Protein AF-A0A7V2FYV3-F1 (afdb_monomer_lite)

Structure (mmCIF, N/CA/C/O backbone):
data_AF-A0A7V2FYV3-F1
#
_entry.id   AF-A0A7V2FYV3-F1
#
loop_
_atom_site.group_PDB
_atom_site.id
_atom_site.type_symbol
_atom_site.label_atom_id
_atom_site.label_alt_id
_atom_site.label_comp_id
_atom_site.label_asym_id
_atom_site.label_entity_id
_atom_site.label_seq_id
_atom_site.pdbx_PDB_ins_code
_atom_site.Cartn_x
_atom_site.Cartn_y
_atom_site.Cartn_z
_atom_site.occupancy
_atom_site.B_iso_or_equiv
_atom_site.auth_seq_id
_atom_site.auth_comp_id
_atom_site.auth_asym_id
_atom_site.auth_atom_id
_atom_site.pdbx_PDB_model_num
ATOM 1 N N . MET A 1 1 ? -15.192 25.215 -35.044 1.00 38.75 1 MET A N 1
ATOM 2 C CA . MET A 1 1 ? -13.887 24.736 -34.544 1.00 38.75 1 MET A CA 1
ATOM 3 C C . MET A 1 1 ? -14.030 24.526 -33.046 1.00 38.75 1 MET A C 1
ATOM 5 O O . MET A 1 1 ? -14.124 25.505 -32.322 1.00 38.75 1 MET A O 1
ATOM 9 N N . LEU A 1 2 ? -14.189 23.277 -32.607 1.00 43.25 2 LEU A N 1
ATOM 10 C CA . LEU A 1 2 ? -14.285 22.914 -31.191 1.00 43.25 2 LEU A CA 1
ATOM 11 C C . LEU A 1 2 ? -12.911 22.397 -30.764 1.00 43.25 2 LEU A C 1
ATOM 13 O O . LEU A 1 2 ? -12.366 21.506 -31.407 1.00 43.25 2 LEU A O 1
ATOM 17 N N . ALA A 1 3 ? -12.334 23.038 -29.751 1.00 45.41 3 ALA A N 1
ATOM 18 C CA . ALA A 1 3 ? -11.026 22.710 -29.212 1.00 45.41 3 ALA A CA 1
ATOM 19 C C . ALA A 1 3 ? -11.068 21.329 -28.545 1.00 45.41 3 ALA A C 1
ATOM 21 O O . ALA A 1 3 ? -11.726 21.140 -27.521 1.00 45.41 3 ALA A O 1
ATOM 22 N N . ASP A 1 4 ? -10.363 20.377 -29.148 1.00 40.06 4 ASP A N 1
ATOM 23 C CA . ASP A 1 4 ? -10.213 19.010 -28.665 1.00 40.06 4 ASP A CA 1
ATOM 24 C C . ASP A 1 4 ? -9.124 18.966 -27.578 1.00 40.06 4 ASP A C 1
ATOM 26 O O . ASP A 1 4 ? -7.960 18.636 -27.801 1.00 40.06 4 ASP A O 1
ATOM 30 N N . SER A 1 5 ? -9.489 19.396 -26.371 1.00 45.78 5 SER A N 1
ATOM 31 C CA . SER A 1 5 ? -8.619 19.379 -25.188 1.00 45.78 5 SER A CA 1
ATOM 32 C C . SER A 1 5 ? -8.617 18.001 -24.505 1.00 45.78 5 SER A C 1
ATOM 34 O O . SER A 1 5 ? -8.815 17.911 -23.294 1.00 45.78 5 SER A O 1
ATOM 36 N N . ALA A 1 6 ? -8.417 16.916 -25.263 1.00 45.97 6 ALA A N 1
ATOM 37 C CA . ALA A 1 6 ? -8.491 15.537 -24.756 1.00 45.97 6 ALA A CA 1
ATOM 38 C C . ALA A 1 6 ? -7.223 14.683 -24.992 1.00 45.97 6 ALA A C 1
ATOM 40 O O . ALA A 1 6 ? -7.223 13.490 -24.700 1.00 45.97 6 ALA A O 1
ATOM 41 N N . GLY A 1 7 ? -6.118 15.269 -25.471 1.00 41.03 7 GLY A N 1
ATOM 42 C CA . GLY A 1 7 ? -4.914 14.511 -25.856 1.00 41.03 7 GLY A CA 1
ATOM 43 C C . GLY A 1 7 ? -3.862 14.237 -24.767 1.00 41.03 7 GLY A C 1
ATOM 44 O O . GLY A 1 7 ? -2.948 13.464 -25.018 1.00 41.03 7 GLY A O 1
ATOM 45 N N . GLY A 1 8 ? -3.939 14.858 -23.581 1.00 48.78 8 GLY A N 1
ATOM 46 C CA . GLY A 1 8 ? -2.823 14.841 -22.611 1.00 48.78 8 GLY A CA 1
ATOM 47 C C . GLY A 1 8 ? -2.934 13.845 -21.448 1.00 48.78 8 GLY A C 1
ATOM 48 O O . GLY A 1 8 ? -1.936 13.273 -21.032 1.00 48.78 8 GLY A O 1
ATOM 49 N N . LYS A 1 9 ? -4.138 13.608 -20.910 1.00 52.22 9 LYS A N 1
ATOM 50 C CA . LYS A 1 9 ? -4.296 12.866 -19.639 1.00 52.22 9 LYS A CA 1
ATOM 51 C C . LYS A 1 9 ? -4.251 11.342 -19.781 1.00 52.22 9 LYS A C 1
ATOM 53 O O . LYS A 1 9 ? -3.717 10.665 -18.911 1.00 52.22 9 LYS A O 1
ATOM 58 N N . GLY A 1 10 ? -4.772 10.793 -20.881 1.00 56.41 10 GLY A N 1
ATOM 59 C CA . GLY A 1 10 ? -4.838 9.338 -21.068 1.00 56.41 10 GLY A CA 1
ATOM 60 C C . GLY A 1 10 ? -3.459 8.678 -21.187 1.00 56.41 10 GLY A C 1
ATOM 61 O O . GLY A 1 10 ? -3.245 7.576 -20.686 1.00 56.41 10 GLY A O 1
ATOM 62 N N . THR A 1 11 ? -2.492 9.366 -21.799 1.00 72.75 11 THR A N 1
ATOM 63 C CA . THR A 1 11 ? -1.109 8.881 -21.906 1.00 72.75 11 THR A CA 1
ATOM 64 C C . THR A 1 11 ? -0.390 8.875 -20.561 1.00 72.75 11 THR A C 1
ATOM 66 O O . THR A 1 11 ? 0.412 7.975 -20.310 1.00 72.75 11 THR A O 1
ATOM 69 N N . ASP A 1 12 ? -0.702 9.824 -19.677 1.00 77.75 12 ASP A N 1
ATOM 70 C CA . ASP A 1 12 ? -0.081 9.931 -18.355 1.00 77.75 12 ASP A CA 1
ATOM 71 C C . ASP A 1 12 ? -0.509 8.786 -17.438 1.00 77.75 12 ASP A C 1
ATOM 73 O O . ASP A 1 12 ? 0.339 8.160 -16.794 1.00 77.75 12 ASP A O 1
ATOM 77 N N . ASP A 1 13 ? -1.798 8.441 -17.444 1.00 77.19 13 ASP A N 1
ATOM 78 C CA . ASP A 1 13 ? -2.325 7.318 -16.665 1.00 77.19 13 ASP A CA 1
ATOM 79 C C . ASP A 1 13 ? -1.747 5.977 -17.145 1.00 77.19 13 ASP A C 1
ATOM 81 O O . ASP A 1 13 ? -1.327 5.146 -16.333 1.00 77.19 13 ASP A O 1
ATOM 85 N N . VAL A 1 14 ? -1.626 5.783 -18.464 1.00 82.75 14 VAL A N 1
ATOM 86 C CA . VAL A 1 14 ? -1.000 4.583 -19.049 1.00 82.75 14 VAL A CA 1
ATOM 87 C C . VAL A 1 14 ? 0.484 4.500 -18.690 1.00 82.75 14 VAL A C 1
ATOM 89 O O . VAL A 1 14 ? 0.975 3.430 -18.318 1.00 82.75 14 VAL A O 1
ATOM 92 N N . ASN A 1 15 ? 1.216 5.612 -18.771 1.00 84.75 15 ASN A N 1
ATOM 93 C CA . ASN A 1 15 ? 2.627 5.658 -18.392 1.00 84.75 15 ASN A CA 1
ATOM 94 C C . ASN A 1 15 ? 2.810 5.360 -16.903 1.00 84.75 15 ASN A C 1
ATOM 96 O O . ASN A 1 15 ? 3.703 4.593 -16.537 1.00 84.75 15 ASN A O 1
ATOM 100 N N . ARG A 1 16 ? 1.930 5.893 -16.050 1.00 80.62 16 ARG A N 1
ATOM 101 C CA . ARG A 1 16 ? 1.919 5.621 -14.611 1.00 80.62 16 ARG A CA 1
ATOM 102 C C . ARG A 1 16 ? 1.668 4.143 -14.321 1.00 80.62 16 ARG A C 1
ATOM 104 O O . ARG A 1 16 ? 2.422 3.551 -13.550 1.00 80.62 16 ARG A O 1
ATOM 111 N N . ALA A 1 17 ? 0.682 3.532 -14.976 1.00 84.44 17 ALA A N 1
ATOM 112 C CA . ALA A 1 17 ? 0.374 2.111 -14.827 1.00 84.44 17 ALA A CA 1
ATOM 113 C C . ALA A 1 17 ? 1.543 1.213 -15.271 1.00 84.44 17 ALA A C 1
ATOM 115 O O . ALA A 1 17 ? 1.954 0.324 -14.525 1.00 84.44 17 ALA A O 1
ATOM 116 N N . LYS A 1 18 ? 2.152 1.492 -16.434 1.00 87.44 18 LYS A N 1
ATOM 117 C CA . LYS A 1 18 ? 3.364 0.789 -16.903 1.00 87.44 18 LYS A CA 1
ATOM 118 C C . LYS A 1 18 ? 4.511 0.916 -15.908 1.00 87.44 18 LYS A C 1
ATOM 120 O O . LYS A 1 18 ? 5.248 -0.039 -15.678 1.00 87.44 18 LYS A O 1
ATOM 125 N N . GLN A 1 19 ? 4.667 2.093 -15.310 1.00 86.06 19 GLN A N 1
ATOM 126 C CA . GLN A 1 19 ? 5.709 2.317 -14.325 1.00 86.06 19 GLN A CA 1
ATOM 127 C C . GLN A 1 19 ? 5.460 1.523 -13.038 1.00 86.06 19 GLN A C 1
ATOM 129 O O . GLN A 1 19 ? 6.404 0.980 -12.474 1.00 86.06 19 GLN A O 1
ATOM 134 N N . MET A 1 20 ? 4.208 1.426 -12.588 1.00 85.94 20 MET A N 1
ATOM 135 C CA . MET A 1 20 ? 3.850 0.609 -11.428 1.00 85.94 20 MET A CA 1
ATOM 136 C C . MET A 1 20 ? 4.117 -0.877 -11.673 1.00 85.94 20 MET A C 1
ATOM 138 O O . MET A 1 20 ? 4.706 -1.526 -10.813 1.00 85.94 20 MET A O 1
ATOM 142 N N . ALA A 1 21 ? 3.757 -1.385 -12.857 1.00 86.69 21 ALA A N 1
ATOM 143 C CA . ALA A 1 21 ? 4.032 -2.765 -13.250 1.00 86.69 21 ALA A CA 1
ATOM 144 C C . ALA A 1 21 ? 5.538 -3.074 -13.216 1.00 86.69 21 ALA A C 1
ATOM 146 O O . ALA A 1 21 ? 5.950 -4.013 -12.543 1.00 86.69 21 ALA A O 1
ATOM 147 N N . ARG A 1 22 ? 6.369 -2.214 -13.822 1.00 87.12 22 ARG A N 1
ATOM 148 C CA . ARG A 1 22 ? 7.835 -2.367 -13.790 1.00 87.12 22 ARG A CA 1
ATOM 149 C C . ARG A 1 22 ? 8.398 -2.369 -12.370 1.00 87.12 22 ARG A C 1
ATOM 151 O O . ARG A 1 22 ? 9.264 -3.169 -12.052 1.00 87.12 22 ARG A O 1
ATOM 158 N N . LEU A 1 23 ? 7.928 -1.477 -11.495 1.00 86.12 23 LEU A N 1
ATOM 159 C CA . LEU A 1 23 ? 8.412 -1.434 -10.108 1.00 86.12 23 LEU A CA 1
ATOM 160 C C . LEU A 1 23 ? 8.042 -2.705 -9.328 1.00 86.12 23 LEU A C 1
ATOM 162 O O . LEU A 1 23 ? 8.851 -3.173 -8.529 1.00 86.12 23 LEU A O 1
ATOM 166 N N . ALA A 1 24 ? 6.866 -3.283 -9.586 1.00 85.44 24 ALA A N 1
ATOM 167 C CA . ALA A 1 24 ? 6.476 -4.570 -9.017 1.00 85.44 24 ALA A CA 1
ATOM 168 C C . ALA A 1 24 ? 7.321 -5.732 -9.579 1.00 85.44 24 ALA A C 1
ATOM 170 O O . ALA A 1 24 ? 7.749 -6.596 -8.817 1.00 85.44 24 ALA A O 1
ATOM 171 N N . GLU A 1 25 ? 7.635 -5.725 -10.881 1.00 85.94 25 GLU A N 1
ATOM 172 C CA . GLU A 1 25 ? 8.566 -6.684 -11.507 1.00 85.94 25 GLU A CA 1
ATOM 173 C C . GLU A 1 25 ? 9.979 -6.595 -10.906 1.00 85.94 25 GLU A C 1
ATOM 175 O O . GLU A 1 25 ? 10.656 -7.608 -10.757 1.00 85.94 25 GLU A O 1
ATOM 180 N N . HIS A 1 26 ? 10.402 -5.402 -10.479 1.00 84.69 26 HIS A N 1
ATOM 181 C CA . HIS A 1 26 ? 11.653 -5.181 -9.746 1.00 84.69 26 HIS A CA 1
ATOM 182 C C . HIS A 1 26 ? 11.582 -5.557 -8.252 1.00 84.69 26 HIS A C 1
ATOM 184 O O . HIS A 1 26 ? 12.464 -5.188 -7.479 1.00 84.69 26 HIS A O 1
ATOM 190 N N . GLY A 1 27 ? 10.556 -6.299 -7.825 1.00 83.19 27 GLY A N 1
ATOM 191 C CA . GLY A 1 27 ? 10.489 -6.899 -6.492 1.00 83.19 27 GLY A CA 1
ATOM 192 C C . GLY A 1 27 ? 9.931 -5.996 -5.390 1.00 83.19 27 GLY A C 1
ATOM 193 O O . GLY A 1 27 ? 9.986 -6.390 -4.216 1.00 83.19 27 GLY A O 1
ATOM 194 N N . GLN A 1 28 ? 9.379 -4.827 -5.742 1.00 89.25 28 GLN A N 1
ATOM 195 C CA . GLN A 1 28 ? 8.592 -4.030 -4.799 1.00 89.25 28 GLN A CA 1
ATOM 196 C C . GLN A 1 28 ? 7.237 -4.693 -4.533 1.00 89.25 28 GLN A C 1
ATOM 198 O O . GLN A 1 28 ? 6.691 -5.368 -5.407 1.00 89.25 28 GLN A O 1
ATOM 203 N N . PHE A 1 29 ? 6.668 -4.494 -3.341 1.00 89.06 29 PHE A N 1
ATOM 204 C CA . PHE A 1 29 ? 5.361 -5.067 -3.019 1.00 89.06 29 PHE A CA 1
ATOM 205 C C . PHE A 1 29 ? 4.294 -4.675 -4.034 1.00 89.06 29 PHE A C 1
ATOM 207 O O . PHE A 1 29 ? 4.128 -3.503 -4.381 1.00 89.06 29 PHE A O 1
ATOM 214 N N . ASN A 1 30 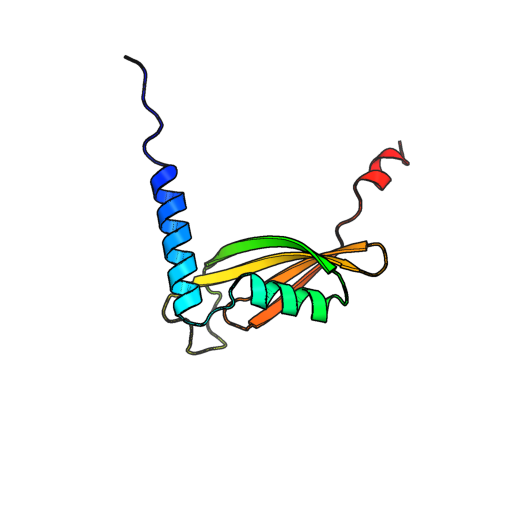? 3.526 -5.679 -4.445 1.00 91.12 30 ASN A N 1
ATOM 215 C CA . ASN A 1 30 ? 2.255 -5.476 -5.114 1.00 91.12 30 ASN A CA 1
ATOM 216 C C . ASN A 1 30 ? 1.169 -5.110 -4.080 1.00 91.12 30 ASN A C 1
ATOM 218 O O . ASN A 1 30 ? 1.373 -5.185 -2.865 1.00 91.12 30 ASN A O 1
ATOM 222 N N . LEU A 1 31 ? -0.007 -4.719 -4.572 1.00 91.25 31 LEU A N 1
ATOM 223 C CA . LEU A 1 31 ? -1.115 -4.282 -3.720 1.00 91.25 31 LEU A CA 1
ATOM 224 C C . LEU A 1 31 ? -1.590 -5.384 -2.758 1.00 91.25 31 LEU A C 1
ATOM 226 O O . LEU A 1 31 ? -1.960 -5.089 -1.624 1.00 91.25 31 LEU A O 1
ATOM 230 N N . ARG A 1 32 ? -1.558 -6.652 -3.187 1.00 93.62 32 ARG A N 1
ATOM 231 C CA . ARG A 1 32 ? -2.000 -7.799 -2.382 1.00 93.62 32 ARG A CA 1
ATOM 232 C C . ARG A 1 32 ? -1.081 -8.018 -1.180 1.00 93.62 32 ARG A C 1
ATOM 234 O O . ARG A 1 32 ? -1.570 -8.136 -0.060 1.00 93.62 32 ARG A O 1
ATOM 241 N N . ASP A 1 33 ? 0.227 -8.033 -1.406 1.00 94.25 33 ASP A N 1
ATOM 242 C CA . ASP A 1 33 ? 1.219 -8.251 -0.351 1.00 94.25 33 ASP A CA 1
ATOM 243 C C . ASP A 1 33 ? 1.227 -7.086 0.642 1.00 94.25 33 ASP A C 1
ATOM 245 O O . ASP A 1 33 ? 1.219 -7.298 1.856 1.00 94.25 33 ASP A O 1
ATOM 249 N N . ALA A 1 34 ? 1.142 -5.853 0.133 1.00 93.94 34 ALA A N 1
ATOM 250 C CA . ALA A 1 34 ? 1.022 -4.669 0.973 1.00 93.94 34 ALA A CA 1
ATOM 251 C C . ALA A 1 34 ? -0.248 -4.708 1.840 1.00 93.94 34 ALA A C 1
ATOM 253 O O . ALA A 1 34 ? -0.180 -4.400 3.030 1.00 93.94 34 ALA A O 1
ATOM 254 N N . THR A 1 35 ? -1.382 -5.139 1.272 1.00 95.88 35 THR A N 1
ATOM 255 C CA . THR A 1 35 ? -2.651 -5.300 2.006 1.00 95.88 35 THR A CA 1
ATOM 256 C C . THR A 1 35 ? -2.499 -6.297 3.148 1.00 95.88 35 THR A C 1
ATOM 258 O O . THR A 1 35 ? -2.806 -5.963 4.288 1.00 95.88 35 THR A O 1
ATOM 261 N N . ALA A 1 36 ? -1.927 -7.473 2.880 1.00 95.69 36 ALA A N 1
ATOM 262 C CA . ALA A 1 36 ? -1.710 -8.487 3.909 1.00 95.69 36 ALA A CA 1
ATOM 263 C C . ALA A 1 36 ? -0.787 -7.995 5.040 1.00 95.69 36 ALA A C 1
ATOM 265 O O . ALA A 1 36 ? -0.985 -8.342 6.205 1.00 95.69 36 ALA A O 1
ATOM 266 N N . VAL A 1 37 ? 0.226 -7.184 4.718 1.00 95.56 37 VAL A N 1
ATOM 267 C CA . VAL A 1 37 ? 1.107 -6.581 5.728 1.00 95.56 37 VAL A CA 1
ATOM 268 C C . VAL A 1 37 ? 0.376 -5.526 6.557 1.00 95.56 37 VAL A C 1
ATOM 270 O O . VAL A 1 37 ? 0.514 -5.526 7.781 1.00 95.56 37 VAL A O 1
ATOM 273 N N . ALA A 1 38 ? -0.442 -4.676 5.936 1.00 94.38 38 ALA A N 1
ATOM 274 C CA . ALA A 1 38 ? -1.237 -3.686 6.657 1.00 94.38 38 ALA A CA 1
ATOM 275 C C . ALA A 1 38 ? -2.277 -4.335 7.583 1.00 94.38 38 ALA A C 1
ATOM 277 O O . ALA A 1 38 ? -2.394 -3.924 8.734 1.00 94.38 38 ALA A O 1
ATOM 278 N N . GLU A 1 39 ? -2.988 -5.368 7.127 1.00 95.75 39 GLU A N 1
ATOM 279 C CA . GLU A 1 39 ? -3.963 -6.106 7.943 1.00 95.75 39 GLU A CA 1
ATOM 280 C C . GLU A 1 39 ? -3.312 -6.756 9.164 1.00 95.75 39 GLU A C 1
ATOM 282 O O . GLU A 1 39 ? -3.826 -6.636 10.277 1.00 95.75 39 GLU A O 1
ATOM 287 N N . LYS A 1 40 ? -2.140 -7.382 8.981 1.00 95.50 40 LYS A N 1
ATOM 288 C CA . LYS A 1 40 ? -1.362 -7.964 10.085 1.00 95.50 40 LYS A CA 1
ATOM 289 C C . LYS A 1 40 ? -0.885 -6.909 11.078 1.00 95.50 40 LYS A C 1
ATOM 291 O O . LYS A 1 40 ? -0.926 -7.154 12.277 1.00 95.50 40 LYS A O 1
ATOM 296 N N . HIS A 1 41 ? -0.432 -5.757 10.589 1.00 94.19 41 HIS A N 1
ATOM 297 C CA . HIS A 1 41 ? 0.096 -4.691 11.438 1.00 94.19 41 HIS A CA 1
ATOM 298 C C . HIS A 1 41 ? -1.003 -3.978 12.232 1.00 94.19 41 HIS A C 1
ATOM 300 O O . HIS A 1 41 ? -0.850 -3.728 13.422 1.00 94.19 41 HIS A O 1
ATOM 306 N N . VAL A 1 42 ? -2.124 -3.672 11.577 1.00 91.06 42 VAL A N 1
ATOM 307 C CA . VAL A 1 42 ? -3.280 -2.992 12.178 1.00 91.06 42 VAL A CA 1
ATOM 308 C C . VAL A 1 42 ? -4.172 -3.969 12.958 1.00 91.06 42 VAL A C 1
ATOM 310 O O . VAL A 1 42 ? -5.028 -3.547 13.733 1.00 91.06 42 VAL A O 1
ATOM 313 N 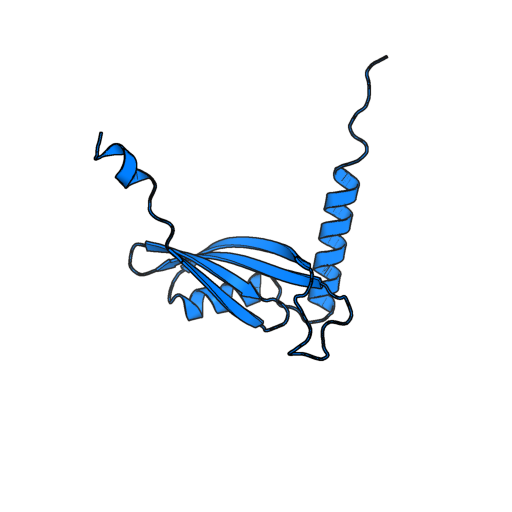N . THR A 1 43 ? -3.973 -5.283 12.805 1.00 93.69 43 THR A N 1
ATOM 314 C CA . THR A 1 43 ? -4.844 -6.337 13.355 1.00 93.69 43 THR A CA 1
ATOM 315 C C . THR A 1 43 ? -6.309 -6.125 12.959 1.00 93.69 43 THR A C 1
ATOM 317 O O . THR A 1 43 ? -7.218 -6.139 13.788 1.00 93.69 43 THR A O 1
ATOM 320 N N . GLY A 1 44 ? -6.530 -5.869 11.668 1.00 92.81 44 GLY A N 1
ATOM 321 C CA . GLY A 1 44 ? -7.831 -5.493 11.119 1.00 92.81 44 GLY A CA 1
ATOM 322 C C . GLY A 1 44 ? -8.086 -6.042 9.724 1.00 92.81 44 GLY A C 1
ATOM 323 O O . GLY A 1 44 ? -7.291 -6.808 9.187 1.00 92.81 44 GLY A O 1
ATOM 324 N N . THR A 1 45 ? -9.200 -5.616 9.137 1.00 95.38 45 THR A N 1
ATOM 325 C CA . THR A 1 45 ? -9.617 -6.004 7.783 1.00 95.38 45 THR A CA 1
ATOM 326 C C . THR A 1 45 ? -9.507 -4.815 6.843 1.00 95.38 45 THR A C 1
ATOM 328 O O . THR A 1 45 ? -10.001 -3.730 7.162 1.00 95.38 45 THR A O 1
ATOM 331 N N . ALA A 1 46 ? -8.875 -5.004 5.688 1.00 94.31 46 ALA A N 1
ATOM 332 C CA . ALA A 1 46 ? -8.771 -3.971 4.671 1.00 94.31 46 ALA A CA 1
ATOM 333 C C . ALA A 1 46 ? -10.140 -3.689 4.027 1.00 94.31 46 ALA A C 1
ATOM 335 O O . ALA A 1 46 ? -10.884 -4.596 3.663 1.00 94.31 46 ALA A O 1
ATOM 336 N N . LEU A 1 47 ? -10.460 -2.406 3.879 1.00 94.12 47 LEU A N 1
ATOM 337 C CA . LEU A 1 47 ? -11.672 -1.899 3.230 1.00 94.12 47 LEU A CA 1
ATOM 338 C C . LEU A 1 47 ? -11.371 -1.329 1.842 1.00 94.12 47 LEU A C 1
ATOM 340 O O . LEU A 1 47 ? -12.161 -1.474 0.916 1.00 94.12 47 LEU A O 1
ATOM 344 N N . GLU A 1 48 ? -10.233 -0.649 1.716 1.00 93.38 48 GLU A N 1
ATOM 345 C CA . GLU A 1 48 ? -9.808 0.037 0.499 1.00 93.38 48 GLU A CA 1
ATOM 346 C C . GLU A 1 48 ? -8.284 -0.010 0.413 1.00 93.38 48 GLU A C 1
ATOM 348 O O . GLU A 1 48 ? -7.597 0.154 1.423 1.00 93.38 48 GLU A O 1
ATOM 353 N N . ALA A 1 49 ? -7.747 -0.200 -0.789 1.00 92.94 49 ALA A N 1
ATOM 354 C CA . ALA A 1 49 ? -6.315 -0.177 -1.034 1.00 92.94 49 ALA A CA 1
ATOM 355 C C . ALA A 1 49 ? -6.024 0.587 -2.327 1.00 92.94 49 ALA A C 1
ATOM 357 O O . ALA A 1 49 ? -6.602 0.311 -3.378 1.00 92.94 49 ALA A O 1
ATOM 358 N N . THR A 1 50 ? -5.108 1.547 -2.254 1.00 92.12 50 THR A N 1
ATOM 359 C CA . THR A 1 50 ? -4.649 2.328 -3.405 1.00 92.12 50 THR A CA 1
ATOM 360 C C . THR A 1 50 ? -3.132 2.289 -3.483 1.00 92.12 50 THR A C 1
ATOM 362 O O . THR A 1 50 ? -2.447 2.202 -2.466 1.00 92.12 50 THR A O 1
ATOM 365 N N . CYS A 1 51 ? -2.592 2.361 -4.696 1.00 90.88 51 CYS A N 1
ATOM 366 C CA . CYS A 1 51 ? -1.153 2.388 -4.922 1.00 90.88 51 CYS A CA 1
ATOM 367 C C . CYS A 1 51 ? -0.762 3.642 -5.701 1.00 90.88 51 CYS A C 1
ATOM 369 O O . CYS A 1 51 ? -1.444 4.057 -6.643 1.00 90.88 51 CYS A O 1
ATOM 371 N N . GLY A 1 52 ? 0.353 4.248 -5.308 1.00 87.56 52 GLY A N 1
ATOM 372 C CA . GLY A 1 52 ? 0.927 5.390 -5.994 1.00 87.56 52 GLY A CA 1
ATOM 373 C C . GLY A 1 52 ? 2.435 5.273 -6.126 1.00 87.56 52 GLY A C 1
ATOM 374 O O . GLY A 1 52 ? 3.127 4.798 -5.233 1.00 87.56 52 GLY A O 1
ATOM 375 N N . VAL A 1 53 ? 2.953 5.780 -7.241 1.00 88.12 53 VAL A N 1
ATOM 376 C CA . VAL A 1 53 ? 4.387 6.015 -7.412 1.00 88.12 53 VAL A CA 1
ATOM 377 C C . VAL A 1 53 ? 4.778 7.278 -6.645 1.00 88.12 53 VAL A C 1
ATOM 379 O O . VAL A 1 53 ? 4.186 8.342 -6.854 1.00 88.12 53 VAL A O 1
ATOM 382 N N . ARG A 1 54 ? 5.803 7.181 -5.800 1.00 84.31 54 ARG A N 1
ATOM 383 C CA . ARG A 1 54 ? 6.456 8.313 -5.134 1.00 84.31 54 ARG A CA 1
ATOM 384 C C . ARG A 1 54 ? 7.943 8.375 -5.509 1.00 84.31 54 ARG A C 1
ATOM 386 O O . ARG A 1 54 ? 8.535 7.332 -5.802 1.00 84.31 54 ARG A O 1
ATOM 393 N N . PRO A 1 55 ? 8.560 9.569 -5.500 1.00 77.25 55 PRO A N 1
ATOM 394 C CA . PRO A 1 55 ? 10.015 9.686 -5.538 1.00 77.25 55 PRO A CA 1
ATOM 395 C C . PRO A 1 55 ? 10.645 8.922 -4.363 1.00 77.25 55 PRO A C 1
ATOM 397 O O . PRO A 1 55 ? 10.064 8.885 -3.272 1.00 77.25 55 PRO A O 1
ATOM 400 N N . GLY A 1 56 ? 11.806 8.305 -4.586 1.00 66.25 56 GLY A N 1
ATOM 401 C CA . GLY A 1 56 ? 12.648 7.783 -3.506 1.00 66.25 56 GLY A CA 1
ATOM 402 C C . GLY A 1 56 ? 13.176 8.927 -2.629 1.00 66.25 56 GLY A C 1
ATOM 403 O O . GLY A 1 56 ? 13.447 10.016 -3.132 1.00 66.25 56 GLY A O 1
ATOM 404 N N . GLY A 1 57 ? 13.242 8.705 -1.312 1.00 55.50 57 GLY A N 1
ATOM 405 C CA . GLY A 1 57 ? 13.804 9.650 -0.333 1.00 55.50 57 GLY A CA 1
ATOM 406 C C . GLY A 1 57 ? 15.343 9.598 -0.259 1.00 55.50 57 GLY A C 1
ATOM 407 O O . GLY A 1 57 ? 15.945 8.800 -0.973 1.00 55.50 57 GLY A O 1
ATOM 408 N N . PRO A 1 58 ? 15.982 10.453 0.570 1.00 44.09 58 PRO A N 1
ATOM 409 C CA . PRO A 1 58 ? 17.439 10.644 0.609 1.00 44.09 58 PRO A CA 1
ATOM 410 C C . PRO A 1 58 ? 18.219 9.365 0.985 1.00 44.09 58 PRO A C 1
ATOM 412 O O . PRO A 1 58 ? 17.649 8.460 1.596 1.00 44.09 58 PRO A O 1
ATOM 415 N N . PRO A 1 59 ? 19.515 9.282 0.612 1.00 44.22 59 PRO A N 1
ATOM 416 C CA . PRO A 1 59 ? 20.296 8.050 0.638 1.00 44.22 59 PRO A CA 1
ATOM 417 C C . PRO A 1 59 ? 20.574 7.622 2.079 1.00 44.22 59 PRO A C 1
ATOM 419 O O . PRO A 1 59 ? 21.088 8.404 2.877 1.00 44.22 59 PRO A O 1
ATOM 422 N N . GLY A 1 60 ? 20.248 6.374 2.401 1.00 46.78 60 GLY A N 1
ATOM 423 C CA . GLY A 1 60 ? 20.548 5.805 3.711 1.00 46.78 60 GLY A CA 1
ATOM 424 C C . GLY A 1 60 ? 20.392 4.295 3.771 1.00 46.78 60 GLY A C 1
ATOM 425 O O . GLY A 1 60 ? 21.259 3.633 4.325 1.00 46.78 60 GLY A O 1
ATOM 426 N N . GLU A 1 61 ? 19.352 3.723 3.162 1.00 50.47 61 GLU A N 1
ATOM 427 C CA . GLU A 1 61 ? 19.109 2.280 3.253 1.00 50.47 61 GLU A CA 1
ATOM 428 C C . GLU A 1 61 ? 18.546 1.714 1.941 1.00 50.47 61 GLU A C 1
ATOM 430 O O . GLU A 1 61 ? 17.675 2.303 1.305 1.00 50.47 61 GLU A O 1
ATOM 435 N N . ALA A 1 62 ? 19.083 0.547 1.577 1.00 45.78 62 ALA A N 1
ATOM 436 C CA . ALA A 1 62 ? 18.796 -0.303 0.424 1.00 45.78 62 ALA A CA 1
ATOM 437 C C . ALA A 1 62 ? 19.370 0.144 -0.939 1.00 45.78 62 ALA A C 1
ATOM 439 O O . ALA A 1 62 ? 18.744 0.850 -1.731 1.00 45.78 62 ALA A O 1
ATOM 440 N N . GLU A 1 63 ? 20.515 -0.460 -1.275 1.00 45.31 63 GLU A N 1
ATOM 441 C CA . GLU A 1 63 ? 21.124 -0.651 -2.606 1.00 45.31 63 GLU A CA 1
ATOM 442 C C . GLU A 1 63 ? 20.193 -1.316 -3.660 1.00 45.31 63 GLU A C 1
ATOM 444 O O . GLU A 1 63 ? 20.652 -1.906 -4.632 1.00 45.31 63 GLU A O 1
ATOM 449 N N . GLN A 1 64 ? 18.867 -1.239 -3.505 1.00 49.38 64 GLN A N 1
ATOM 450 C CA . GLN A 1 64 ? 17.873 -1.875 -4.378 1.00 49.38 64 GLN A CA 1
ATOM 451 C C . GLN A 1 64 ? 16.997 -0.883 -5.157 1.00 49.38 64 GLN A C 1
ATOM 453 O O . GLN A 1 64 ? 16.200 -1.301 -5.998 1.00 49.38 64 GLN A O 1
ATOM 458 N N . GLN A 1 65 ? 17.142 0.433 -4.963 1.00 54.28 65 GLN A N 1
ATOM 459 C CA . GLN A 1 65 ? 16.376 1.416 -5.742 1.00 54.28 65 GLN A CA 1
ATOM 460 C C . GLN A 1 65 ? 17.037 1.733 -7.091 1.00 54.28 65 GLN A C 1
ATOM 462 O O . GLN A 1 65 ? 17.438 2.863 -7.355 1.00 54.28 65 GLN A O 1
ATOM 467 N N . ALA A 1 66 ? 17.074 0.751 -7.996 1.00 53.97 66 ALA A N 1
ATOM 468 C CA . ALA A 1 66 ? 17.568 0.916 -9.370 1.00 53.97 66 ALA A CA 1
ATOM 469 C C . ALA A 1 66 ? 16.818 1.999 -10.188 1.00 53.97 66 ALA A C 1
ATOM 471 O O . ALA A 1 66 ? 17.245 2.367 -11.278 1.00 53.97 66 ALA A O 1
ATOM 472 N N . THR A 1 67 ? 15.690 2.515 -9.686 1.00 61.28 67 THR A N 1
ATOM 473 C CA . THR A 1 67 ? 14.791 3.423 -10.415 1.00 61.28 67 THR A CA 1
ATOM 474 C C . THR A 1 67 ? 14.599 4.796 -9.762 1.00 61.28 67 THR A C 1
ATOM 476 O O . THR A 1 67 ? 13.913 5.637 -10.346 1.00 61.28 67 THR A O 1
ATOM 479 N N . GLY A 1 68 ? 15.138 5.034 -8.555 1.00 71.69 68 GLY A N 1
ATOM 480 C CA . GLY A 1 68 ? 14.901 6.269 -7.784 1.00 71.69 68 GLY A CA 1
ATOM 481 C C . GLY A 1 68 ? 13.423 6.536 -7.442 1.00 71.69 68 GLY A C 1
ATOM 482 O O . GLY A 1 68 ? 13.042 7.666 -7.127 1.00 71.69 68 GLY A O 1
ATOM 483 N N . LYS A 1 69 ? 12.558 5.519 -7.559 1.00 82.94 69 LYS A N 1
ATOM 484 C CA . LYS A 1 69 ? 11.108 5.612 -7.355 1.00 82.94 69 LYS A CA 1
ATOM 485 C C . LYS A 1 69 ? 10.606 4.398 -6.578 1.00 82.94 69 LYS A C 1
ATOM 487 O O . LYS A 1 69 ? 11.091 3.281 -6.757 1.00 82.94 69 LYS A O 1
ATOM 492 N N . ARG A 1 70 ? 9.577 4.612 -5.763 1.00 87.31 70 ARG A N 1
ATOM 493 C CA . ARG A 1 70 ? 8.954 3.570 -4.941 1.00 87.31 70 ARG A CA 1
ATOM 494 C C . ARG A 1 70 ? 7.440 3.551 -5.080 1.00 87.31 70 ARG A C 1
ATOM 496 O O . ARG A 1 70 ? 6.813 4.588 -5.305 1.00 87.31 70 ARG A O 1
ATOM 503 N N . LEU A 1 71 ? 6.863 2.369 -4.934 1.00 89.81 71 LEU A N 1
ATOM 504 C CA . LEU A 1 71 ? 5.442 2.166 -4.724 1.00 89.81 71 LEU A CA 1
ATOM 505 C C . LEU A 1 71 ? 5.133 2.448 -3.260 1.00 89.81 71 LEU A C 1
ATOM 507 O O . LEU A 1 71 ? 5.780 1.911 -2.368 1.00 89.81 71 LEU A O 1
ATOM 511 N N . VAL A 1 72 ? 4.146 3.298 -3.021 1.00 92.69 72 VAL A N 1
ATOM 512 C CA . VAL A 1 72 ? 3.562 3.498 -1.698 1.00 92.69 72 VAL A CA 1
ATOM 513 C C . VAL A 1 72 ? 2.109 3.076 -1.787 1.00 92.69 72 VAL A C 1
ATOM 515 O O . VAL A 1 72 ? 1.360 3.570 -2.638 1.00 92.69 72 VAL A O 1
ATOM 518 N N . HIS A 1 73 ? 1.726 2.143 -0.925 1.00 93.44 73 HIS A N 1
ATOM 519 C CA . HIS A 1 73 ? 0.374 1.607 -0.855 1.00 93.44 73 HIS A CA 1
ATOM 520 C C . HIS A 1 73 ? -0.342 2.226 0.334 1.00 93.44 73 HIS A C 1
ATOM 522 O O . HIS A 1 73 ? 0.126 2.104 1.461 1.00 93.44 73 HIS A O 1
ATOM 528 N N . ALA A 1 74 ? -1.458 2.903 0.090 1.00 94.00 74 ALA A N 1
ATOM 529 C CA . ALA A 1 74 ? -2.320 3.426 1.139 1.00 94.00 74 ALA A CA 1
ATOM 530 C C . ALA A 1 74 ? -3.510 2.481 1.307 1.00 94.00 74 ALA A C 1
ATOM 532 O O . ALA A 1 74 ? -4.316 2.322 0.387 1.00 94.00 74 ALA A O 1
ATOM 533 N N . ILE A 1 75 ? -3.596 1.848 2.473 1.00 95.25 75 ILE A N 1
ATOM 534 C CA . ILE A 1 75 ? -4.579 0.816 2.795 1.00 95.25 75 ILE A CA 1
ATOM 535 C C . ILE A 1 75 ? -5.412 1.303 3.975 1.00 95.25 75 ILE A C 1
ATOM 537 O O . ILE A 1 75 ? -4.881 1.628 5.035 1.00 95.25 75 ILE A O 1
ATOM 541 N N . CYS A 1 76 ? -6.724 1.377 3.791 1.00 94.69 76 CYS A N 1
ATOM 542 C CA . CYS A 1 76 ? -7.659 1.666 4.868 1.00 94.69 76 CYS A CA 1
ATOM 543 C C . CYS A 1 76 ? -8.118 0.351 5.496 1.00 94.69 76 CYS A C 1
ATOM 545 O O . CYS A 1 76 ? -8.716 -0.474 4.813 1.00 94.69 76 CYS A O 1
ATOM 547 N N . CYS A 1 77 ? -7.886 0.184 6.792 1.00 94.00 77 CYS A N 1
ATOM 548 C CA . CYS A 1 77 ? -8.278 -0.977 7.579 1.00 94.00 77 CYS A CA 1
ATOM 549 C C . CYS A 1 77 ? -9.337 -0.601 8.621 1.00 94.00 77 CYS A C 1
ATOM 551 O O . CYS A 1 77 ? -9.296 0.488 9.199 1.00 94.00 77 CYS A O 1
ATOM 553 N N . PHE A 1 78 ? -10.255 -1.521 8.907 1.00 93.50 78 PHE A N 1
ATOM 554 C CA . PHE A 1 78 ? -11.123 -1.469 10.078 1.00 93.50 78 PHE A CA 1
ATOM 555 C C . PHE A 1 78 ? -10.552 -2.360 11.183 1.00 93.50 78 PHE A C 1
ATOM 557 O O . PHE A 1 78 ? -10.387 -3.564 10.985 1.00 93.50 78 PHE A O 1
ATOM 564 N N . ALA A 1 79 ? -10.255 -1.771 12.341 1.00 92.12 79 ALA A N 1
ATOM 565 C CA . ALA A 1 79 ? -9.741 -2.473 13.515 1.00 92.12 79 ALA A CA 1
ATOM 566 C C . ALA A 1 79 ? -10.259 -1.817 14.796 1.00 92.12 79 ALA A C 1
ATOM 568 O O . ALA A 1 79 ? -10.302 -0.590 14.901 1.00 92.12 79 ALA A O 1
ATOM 569 N N . GLY A 1 80 ? -10.673 -2.626 15.776 1.00 87.69 80 GLY A N 1
ATOM 570 C CA . GLY A 1 80 ? -11.081 -2.129 17.097 1.00 87.69 80 GLY A CA 1
ATOM 571 C C . GLY A 1 80 ? -12.190 -1.064 17.070 1.00 87.69 80 GLY A C 1
ATOM 572 O O . GLY A 1 80 ? -12.174 -0.146 17.886 1.00 87.69 80 GLY A O 1
ATOM 573 N N . GLY A 1 81 ? -13.117 -1.133 16.106 1.00 88.94 81 GLY A N 1
ATOM 574 C CA . GLY A 1 81 ? -14.206 -0.156 15.960 1.00 88.94 81 GLY A CA 1
ATOM 575 C C 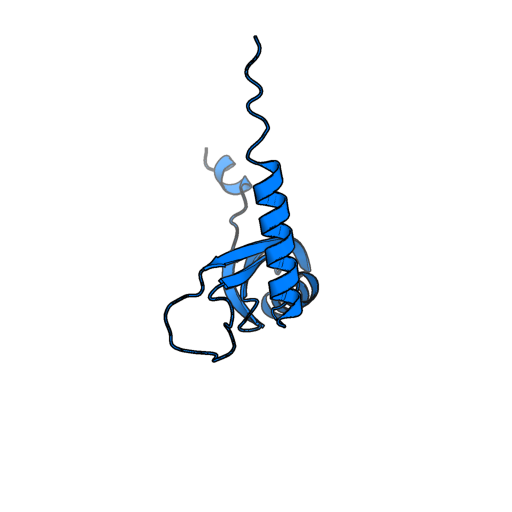. GLY A 1 81 ? -13.812 1.162 15.280 1.00 88.94 81 GLY A C 1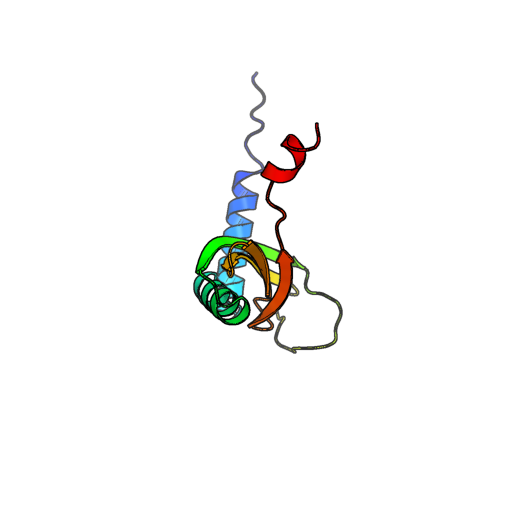
ATOM 576 O O . GLY A 1 81 ? -14.615 2.093 15.246 1.00 88.94 81 GLY A O 1
ATOM 577 N N . LYS A 1 82 ? -12.593 1.261 14.740 1.00 89.88 82 LYS A N 1
ATOM 578 C CA . LYS A 1 82 ? -12.040 2.470 14.119 1.00 89.88 82 LYS A CA 1
ATOM 579 C C . LYS A 1 82 ? -11.555 2.188 12.702 1.00 89.88 82 LYS A C 1
ATOM 581 O O . LYS A 1 82 ? -11.195 1.061 12.370 1.00 89.88 82 LYS A O 1
ATOM 586 N N . ILE A 1 83 ? -11.518 3.233 11.877 1.00 91.81 83 ILE A N 1
ATOM 587 C CA . ILE A 1 83 ? -10.897 3.188 10.550 1.00 91.81 83 ILE A CA 1
ATOM 588 C C . ILE A 1 83 ? -9.485 3.755 10.668 1.00 91.81 83 ILE A C 1
ATOM 590 O O . ILE A 1 83 ? -9.298 4.874 11.147 1.00 91.81 83 ILE A O 1
ATOM 594 N N . GLN A 1 84 ? -8.495 3.002 10.208 1.00 92.19 84 GLN A N 1
ATOM 595 C CA . GLN A 1 84 ? -7.092 3.394 10.188 1.00 92.19 84 GLN A CA 1
ATOM 596 C C . GLN A 1 84 ? -6.572 3.365 8.753 1.00 92.19 84 GLN A C 1
ATOM 598 O O . GLN A 1 84 ? -6.838 2.425 8.016 1.00 92.19 84 GLN A O 1
ATOM 603 N N . ALA A 1 85 ? -5.844 4.394 8.342 1.00 93.00 85 ALA A N 1
ATOM 604 C CA . ALA A 1 85 ? -5.152 4.455 7.065 1.00 93.00 85 ALA A CA 1
ATOM 605 C C . ALA A 1 85 ? -3.672 4.130 7.294 1.00 93.00 85 ALA A C 1
ATOM 607 O O . ALA A 1 85 ? -2.946 4.938 7.869 1.00 93.00 85 ALA A O 1
ATOM 608 N N . ALA A 1 86 ? -3.243 2.952 6.856 1.00 93.44 86 ALA A N 1
ATOM 609 C CA . ALA A 1 86 ? -1.856 2.517 6.876 1.00 93.44 86 ALA A CA 1
ATOM 610 C C . ALA A 1 86 ? -1.176 2.828 5.535 1.00 93.44 86 ALA A C 1
ATOM 612 O O . ALA A 1 86 ? -1.756 2.614 4.469 1.00 93.44 86 ALA A O 1
ATOM 613 N N . GLN A 1 87 ? 0.063 3.308 5.579 1.00 94.00 87 GLN A N 1
ATOM 614 C CA . GLN A 1 87 ? 0.927 3.438 4.411 1.00 94.00 87 GLN A CA 1
ATOM 615 C C . GLN A 1 87 ? 2.001 2.358 4.448 1.00 94.00 87 GLN A C 1
ATOM 617 O O . GLN A 1 87 ? 2.703 2.218 5.446 1.00 94.00 87 GLN A O 1
ATOM 622 N N . VAL A 1 88 ? 2.147 1.617 3.354 1.00 92.94 88 VAL A N 1
ATOM 623 C CA . VAL A 1 88 ? 3.145 0.557 3.194 1.00 92.94 88 VAL A CA 1
ATOM 624 C C . VAL A 1 88 ? 4.125 0.947 2.100 1.00 92.94 88 VAL A C 1
ATOM 626 O O . VAL A 1 88 ? 3.723 1.286 0.983 1.00 92.94 88 VAL A O 1
ATOM 629 N N . ASP A 1 89 ? 5.411 0.885 2.423 1.00 91.44 89 ASP A N 1
ATOM 630 C CA . ASP A 1 89 ? 6.491 1.095 1.469 1.00 91.44 89 ASP A CA 1
ATOM 631 C C . ASP A 1 89 ? 6.745 -0.185 0.666 1.00 91.44 89 ASP A C 1
ATOM 633 O O . ASP A 1 89 ? 6.933 -1.268 1.224 1.00 91.44 89 ASP A O 1
ATOM 637 N N . GLY A 1 90 ? 6.727 -0.061 -0.659 1.00 87.56 90 GLY A N 1
ATOM 638 C CA . GLY A 1 90 ? 6.923 -1.176 -1.570 1.00 87.56 90 GLY A CA 1
ATOM 639 C C . GLY A 1 90 ? 8.361 -1.682 -1.638 1.00 87.56 90 GLY A C 1
ATOM 640 O O . GLY A 1 90 ? 8.549 -2.858 -1.929 1.00 87.56 90 GLY A O 1
ATOM 641 N N . VAL A 1 91 ? 9.356 -0.836 -1.364 1.00 88.50 91 VAL A N 1
ATOM 642 C CA . VAL A 1 91 ? 10.781 -1.200 -1.349 1.00 88.50 91 VAL A CA 1
ATOM 643 C C . VAL A 1 91 ? 11.128 -1.867 -0.026 1.00 88.50 91 VAL A C 1
ATOM 645 O O . VAL A 1 91 ? 11.596 -3.003 -0.017 1.00 88.50 91 VAL A O 1
ATOM 648 N N . ASP A 1 92 ? 10.827 -1.190 1.082 1.00 88.31 92 ASP A N 1
ATOM 649 C CA . ASP A 1 92 ? 11.184 -1.657 2.426 1.00 88.31 92 ASP A CA 1
ATOM 650 C C . ASP A 1 92 ? 10.237 -2.741 2.951 1.00 88.31 92 ASP A C 1
ATOM 652 O O . ASP A 1 92 ? 10.494 -3.342 3.995 1.00 88.31 92 ASP A O 1
ATOM 656 N N . LYS A 1 93 ? 9.120 -2.980 2.251 1.00 88.75 93 LYS A N 1
ATOM 657 C CA . LYS A 1 93 ? 8.138 -4.028 2.565 1.00 88.75 93 LYS A CA 1
ATOM 658 C C . LYS A 1 93 ? 7.551 -3.897 3.974 1.00 88.75 93 LYS A C 1
ATOM 660 O O . LYS A 1 93 ? 7.157 -4.886 4.593 1.00 88.75 93 LYS A O 1
ATOM 665 N N . LYS A 1 94 ? 7.473 -2.662 4.477 1.00 91.12 94 LYS A N 1
ATOM 666 C CA . LYS A 1 94 ? 7.055 -2.331 5.844 1.00 91.12 94 LYS A CA 1
ATOM 667 C C . LYS A 1 94 ? 6.003 -1.231 5.863 1.00 91.12 94 LYS A C 1
ATOM 669 O O . LYS A 1 94 ? 5.925 -0.407 4.951 1.00 91.12 94 LYS A O 1
ATOM 674 N N . VAL A 1 95 ? 5.210 -1.209 6.930 1.00 92.06 95 VAL A N 1
ATOM 675 C CA . VAL A 1 95 ? 4.330 -0.078 7.238 1.00 92.06 95 VAL A CA 1
ATOM 676 C C . VAL A 1 95 ? 5.203 1.105 7.663 1.00 92.06 95 VAL A C 1
ATOM 678 O O . VAL A 1 95 ? 6.064 0.952 8.525 1.00 92.06 95 VAL A O 1
ATOM 681 N N . ILE A 1 96 ? 5.002 2.263 7.037 1.00 91.44 96 ILE A N 1
ATOM 682 C CA . ILE A 1 96 ? 5.764 3.496 7.288 1.00 91.44 96 ILE A CA 1
ATOM 683 C C . ILE A 1 96 ? 4.951 4.572 8.008 1.00 91.44 96 ILE A C 1
ATOM 685 O O . ILE A 1 96 ? 5.540 5.484 8.578 1.00 91.44 96 ILE A O 1
ATOM 689 N N . ASP A 1 97 ? 3.621 4.478 7.988 1.00 92.00 97 ASP A N 1
ATOM 690 C CA . ASP A 1 97 ? 2.732 5.393 8.708 1.00 92.00 97 ASP A CA 1
ATOM 691 C C . ASP A 1 97 ? 1.373 4.727 8.971 1.00 92.00 97 ASP A C 1
ATOM 693 O O . ASP A 1 97 ? 0.919 3.910 8.166 1.00 92.00 97 ASP A O 1
ATOM 697 N N . VAL A 1 98 ? 0.714 5.083 10.076 1.00 91.12 98 VAL A N 1
ATOM 698 C CA . VAL A 1 98 ? -0.656 4.660 10.407 1.00 91.12 98 VAL A CA 1
ATOM 699 C C . VAL A 1 98 ? -1.402 5.835 11.027 1.00 91.12 98 VAL A C 1
ATOM 701 O O . VAL A 1 98 ? -1.029 6.335 12.085 1.00 91.12 98 VAL A O 1
ATOM 704 N N . GLN A 1 99 ? -2.501 6.245 10.396 1.00 91.06 99 GLN A N 1
ATOM 705 C CA . GLN A 1 99 ? -3.328 7.356 10.867 1.00 91.06 99 GLN A CA 1
ATOM 706 C C . GLN A 1 99 ? -4.766 6.910 11.124 1.00 91.06 99 GLN A C 1
ATOM 708 O O . GLN A 1 99 ? -5.418 6.336 10.255 1.00 91.06 99 GLN A O 1
ATOM 713 N N . GLU A 1 100 ? -5.310 7.220 12.300 1.00 87.38 100 GLU A N 1
ATOM 714 C CA . GLU A 1 100 ? -6.735 7.019 12.578 1.00 87.38 100 GLU A CA 1
ATOM 715 C C . GLU A 1 100 ? -7.576 8.047 11.801 1.00 87.38 100 GLU A C 1
ATOM 717 O O . GLU A 1 100 ? -7.436 9.260 11.983 1.00 87.38 100 GLU A O 1
ATOM 722 N N . ARG A 1 101 ? -8.496 7.576 10.950 1.00 78.50 101 ARG A N 1
ATOM 723 C CA . ARG A 1 101 ? -9.493 8.439 10.312 1.00 78.50 101 ARG A CA 1
ATOM 724 C C . ARG A 1 101 ? -10.613 8.706 11.310 1.00 78.50 101 ARG A C 1
ATOM 726 O O . ARG A 1 101 ? -11.430 7.831 11.593 1.00 78.50 101 ARG A O 1
ATOM 733 N N . LYS A 1 102 ? -10.682 9.939 11.819 1.00 67.38 102 LYS A N 1
ATOM 734 C CA . LYS A 1 102 ? -11.836 10.396 12.604 1.00 67.38 102 LYS A CA 1
ATOM 735 C C . LYS A 1 102 ? -13.095 10.279 11.743 1.00 67.38 102 LYS A C 1
ATOM 737 O O . LYS A 1 102 ? -13.143 10.799 10.629 1.00 67.38 102 LYS A O 1
ATOM 742 N N . SER A 1 103 ? -14.111 9.593 12.253 1.00 56.06 103 SER A N 1
ATOM 743 C CA . SER 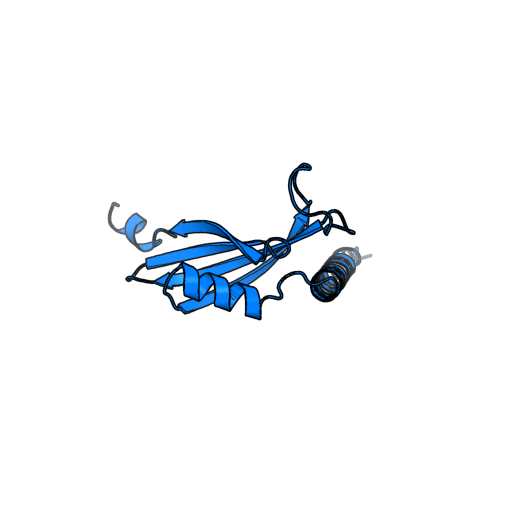A 1 103 ? -15.408 9.486 11.594 1.00 56.06 103 SER A CA 1
ATOM 744 C C . SER A 1 103 ? -16.055 10.874 11.463 1.00 56.06 103 SER A C 1
ATOM 746 O O . SER A 1 103 ? -16.160 11.630 12.430 1.00 56.06 103 SER A O 1
ATOM 748 N N . LEU A 1 104 ? -16.511 11.210 10.251 1.00 53.81 104 LEU A N 1
ATOM 749 C CA . LEU A 1 104 ? -17.168 12.486 9.915 1.00 53.81 104 LEU A CA 1
ATOM 750 C C . LEU A 1 104 ? -18.435 12.772 10.747 1.00 53.81 104 LEU A C 1
ATOM 752 O O . LEU A 1 104 ? -18.862 13.919 10.846 1.00 53.81 104 LEU A O 1
ATOM 756 N N . ASN A 1 105 ? -19.017 11.760 11.398 1.00 53.78 105 ASN A N 1
ATOM 757 C CA . ASN A 1 105 ? -20.275 11.897 12.134 1.00 53.78 105 ASN A CA 1
ATOM 758 C C . ASN A 1 105 ? -20.165 12.678 13.452 1.00 53.78 105 ASN A C 1
ATOM 760 O O . ASN A 1 105 ? -21.192 13.110 13.968 1.00 53.78 105 ASN A O 1
ATOM 764 N N . ARG A 1 106 ? -18.960 12.927 13.988 1.00 47.97 106 ARG A N 1
ATOM 765 C CA . ARG A 1 106 ? -18.820 13.715 15.228 1.00 47.97 106 ARG A CA 1
ATOM 766 C C . ARG A 1 106 ? -18.960 15.226 15.007 1.00 47.97 106 ARG A C 1
ATOM 768 O O . ARG A 1 106 ? -19.403 15.926 15.903 1.00 47.97 106 ARG A O 1
ATOM 775 N N . GLN A 1 107 ? -18.687 15.729 13.799 1.00 46.38 107 GLN A N 1
ATOM 776 C CA . GLN A 1 107 ? -18.765 17.170 13.504 1.00 46.38 107 GLN A CA 1
ATOM 777 C C . GLN A 1 107 ? -20.199 17.710 13.374 1.00 46.38 107 GLN A C 1
ATOM 779 O O . GLN A 1 107 ? -20.396 18.922 13.392 1.00 46.38 107 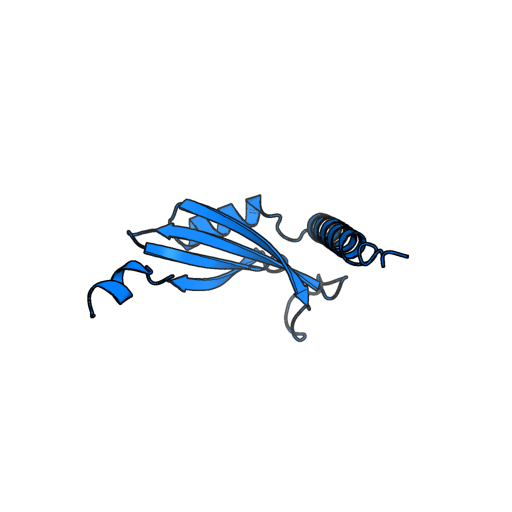GLN A O 1
ATOM 784 N N . ARG A 1 108 ? -21.204 16.833 13.233 1.00 49.72 108 ARG A N 1
ATOM 785 C CA . ARG A 1 108 ? -22.623 17.226 13.175 1.00 49.72 108 ARG A CA 1
ATOM 786 C C . ARG A 1 108 ? -23.338 17.183 14.525 1.00 49.72 108 ARG A C 1
ATOM 788 O O . ARG A 1 108 ? -24.428 17.722 14.610 1.00 49.72 108 ARG A O 1
ATOM 795 N N . ALA A 1 109 ? -22.754 16.552 15.541 1.00 51.91 109 ALA A N 1
ATOM 796 C CA . ALA A 1 109 ? -23.362 16.438 16.869 1.00 51.91 109 ALA A CA 1
ATOM 797 C C . ALA A 1 109 ? -22.964 17.583 17.824 1.00 51.91 109 ALA A C 1
ATOM 799 O O . ALA A 1 109 ? -23.472 17.651 18.936 1.00 51.91 109 ALA A O 1
ATOM 800 N N . GLU A 1 110 ? -22.054 18.465 17.398 1.00 52.94 110 GLU A N 1
ATOM 801 C CA . GLU A 1 110 ? -21.564 19.620 18.170 1.00 52.94 110 GLU A CA 1
ATOM 802 C C . GLU A 1 110 ? -22.031 20.967 17.568 1.00 52.94 110 GLU A C 1
ATOM 804 O O . GLU A 1 110 ? -21.468 22.017 17.874 1.00 52.94 110 GLU A O 1
ATOM 809 N N . ARG A 1 111 ? -23.050 20.946 16.695 1.00 47.53 111 ARG A N 1
ATOM 810 C CA . ARG A 1 111 ? -23.769 22.128 16.190 1.00 47.53 111 ARG A CA 1
ATOM 811 C C . ARG A 1 111 ? -25.248 21.998 16.508 1.00 47.53 111 ARG A C 1
ATOM 813 O O . ARG A 1 111 ? -25.864 23.055 16.747 1.00 47.53 111 ARG A O 1
#

pLDDT: mean 78.05, std 18.71, range [38.75, 95.88]

Foldseek 3Di:
DDDPPPPPDVVVVVVQVVVLVVQVVLQFDDQVLLLVQVCVVQVFHWDDKDKGKDAADDDDDDPSCPPRIWIKMWTWTDDPNWIKTWIATRRVRHTPDIGTDDDPVVVVVVD

Secondary structure (DSSP, 8-state):
------SSHHHHHHHHHHHHHHHHHTTPPPHHHHHHHHHHHHTSEEEEEEEEEEE--SSSS-TT-TTSEEEEEEEEEEETTEEEEEEEETTTTEEEEEEEE--GGGGGS--

Sequence (111 aa):
MLADSAGGKGTDDVNRAKQMARLAEHGQFNLRDATAVAEKHVTGTALEATCGVRPGGPPGEAEQQATGKRLVHAICCFAGGKIQAAQVDGVDKKVIDVQERKSLNRQRAER

Radius of gyration: 17.78 Å; chains: 1; bounding box: 45×33×53 Å